Protein 4NXY (pdb70)

Foldseek 3Di:
DDDPVLWDWDQWQVRDIWIKDWAALVCLVLVQVLLQQADQVLVCFQPVHGDSGDDPVRSVVQRDDPLQQKTKMFIHDPRHGFKMKMWGQADPVRHGDHPPRAEIEMGMGGRPVPPPTCVLLVNVVSNVVSSVVNRHFKYKYKGFPVPVVVVVSLVVSPWDWDDPPDPRITITMDTD

Structure (mmCIF, N/CA/C/O backbone):
data_4NXY
#
_entry.id   4NXY
#
_cell.length_a   40.056
_cell.length_b   56.711
_cell.length_c   74.000
_cell.angle_alpha   90.00
_cell.angle_beta   90.00
_cell.angle_gamma   90.00
#
_symmetry.space_group_name_H-M   'P 21 21 21'
#
loop_
_entity.id
_entity.type
_entity.pdbx_description
1 polymer 'Acyl-CoA synthetase'
2 non-polymer TRIFLUOROETHANOL
3 non-polymer GLYCEROL
4 water water
#
loop_
_atom_site.group_PDB
_atom_site.id
_atom_site.type_symbol
_atom_site.label_atom_id
_atom_site.label_alt_id
_atom_site.label_comp_id
_atom_site.label_asym_id
_atom_site.label_entity_id
_atom_site.label_seq_id
_atom_site.pdbx_PDB_ins_code
_atom_site.Cartn_x
_atom_site.Cartn_y
_atom_site.Cartn_z
_atom_site.occupancy
_atom_site.B_iso_or_equiv
_atom_site.auth_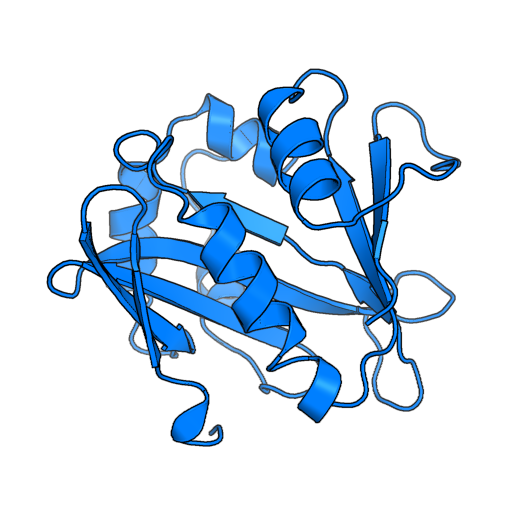seq_id
_atom_site.auth_comp_id
_atom_site.auth_asym_id
_atom_site.auth_atom_id
_atom_site.pdbx_PDB_model_num
ATOM 1 N N . GLU A 1 19 ? 45.558 66.560 23.310 1.00 47.55 19 GLU A N 1
ATOM 2 C CA . GLU A 1 19 ? 44.313 66.063 23.996 1.00 39.47 19 GLU A CA 1
ATOM 3 C C . GLU A 1 19 ? 43.191 65.746 22.971 1.00 19.90 19 GLU A C 1
ATOM 4 O O . GLU A 1 19 ? 43.055 66.434 21.968 1.00 20.96 19 GLU A O 1
ATOM 10 N N . TYR A 1 20 ? 42.540 64.601 23.217 1.00 21.19 20 TYR A N 1
ATOM 11 C CA A TYR A 1 20 ? 41.637 63.967 22.259 0.50 19.49 20 TYR A CA 1
ATOM 12 C CA B TYR A 1 20 ? 41.606 63.976 22.267 0.50 16.01 20 TYR A CA 1
ATOM 13 C C . TYR A 1 20 ? 40.589 63.057 22.958 1.00 17.68 20 TYR A C 1
ATOM 14 O O . TYR A 1 20 ? 40.777 62.578 24.090 1.00 17.64 20 TYR A O 1
ATOM 31 N N . PRO A 1 21 ? 39.495 62.779 22.342 1.00 14.04 21 PRO A N 1
ATOM 32 C CA . PRO A 1 21 ? 38.509 61.905 23.013 1.00 19.04 21 PRO A CA 1
ATOM 33 C C . PRO A 1 21 ? 39.027 60.480 23.218 1.00 26.67 21 PRO A C 1
ATOM 34 O O . PRO A 1 21 ? 39.601 59.934 22.294 1.00 23.51 21 PRO A O 1
ATOM 38 N N . ALA A 1 22 ? 38.706 59.862 24.356 1.00 28.67 22 ALA A N 1
ATOM 39 C CA . ALA A 1 22 ? 39.335 58.567 24.652 1.00 19.79 22 ALA A CA 1
ATOM 40 C C . ALA A 1 22 ? 38.827 57.531 23.684 1.00 24.46 22 ALA A C 1
ATOM 41 O O . ALA A 1 22 ? 39.601 56.617 23.355 1.00 21.60 22 ALA A O 1
ATOM 43 N N . HIS A 1 23 ? 37.600 57.676 23.157 1.00 16.51 23 HIS A N 1
ATOM 44 C CA . HIS A 1 23 ? 37.054 56.715 22.279 1.00 19.77 23 HIS A CA 1
ATOM 45 C C . HIS A 1 23 ? 37.657 56.786 20.878 1.00 21.74 23 HIS A C 1
ATOM 46 O O . HIS A 1 23 ? 37.353 55.918 20.047 1.00 24.69 23 HIS A O 1
ATOM 53 N N . TRP A 1 24 ? 38.608 57.723 20.605 1.00 16.66 24 TRP A N 1
ATOM 54 C CA . TRP A 1 24 ? 39.388 57.588 19.303 1.00 12.23 24 TRP A CA 1
ATOM 55 C C . TRP A 1 24 ? 40.368 56.421 19.314 1.00 16.93 24 TRP A C 1
ATOM 56 O O . TRP A 1 24 ? 41.002 56.092 18.263 1.00 16.32 24 TRP A O 1
ATOM 67 N N . GLU A 1 25 ? 40.519 55.779 20.467 1.00 10.87 25 GLU A N 1
ATOM 68 C CA . GLU A 1 25 ? 41.343 54.583 20.612 1.00 12.80 25 GLU A CA 1
ATOM 69 C C . GLU A 1 25 ? 40.468 53.389 20.427 1.00 14.48 25 GLU A C 1
ATOM 70 O O . GLU A 1 25 ? 39.443 53.256 21.175 1.00 20.58 25 GLU A O 1
ATOM 76 N N . ALA A 1 26 ? 40.820 52.439 19.574 1.00 10.86 26 ALA A N 1
ATOM 77 C CA . ALA A 1 26 ? 40.001 51.270 19.307 1.00 12.93 26 ALA A CA 1
ATOM 78 C C . ALA A 1 26 ? 40.863 50.107 18.929 1.00 9.09 26 ALA A C 1
ATOM 79 O O . ALA A 1 26 ? 41.930 50.198 18.370 1.00 10.06 26 ALA A O 1
ATOM 81 N N . ASP A 1 27 ? 40.335 48.886 19.122 1.00 12.38 27 ASP A N 1
ATOM 82 C CA . ASP A 1 27 ? 40.996 47.713 18.677 1.00 11.40 27 ASP A CA 1
ATOM 83 C C . ASP A 1 27 ? 40.337 47.323 17.390 1.00 13.81 27 ASP A C 1
ATOM 84 O O . ASP A 1 27 ? 39.094 47.423 17.262 1.00 20.47 27 ASP A O 1
ATOM 89 N N . VAL A 1 28 ? 41.125 46.770 16.473 1.00 11.08 28 VAL A N 1
ATOM 90 C CA . VAL A 1 28 ? 40.662 46.233 15.192 1.00 12.68 28 VAL A CA 1
ATOM 91 C C . VAL A 1 28 ? 41.128 44.844 15.066 1.00 12.86 28 VAL A C 1
ATOM 92 O O . VAL A 1 28 ? 42.199 44.428 15.449 1.00 12.42 28 VAL A O 1
ATOM 96 N N . VAL A 1 29 ? 40.230 44.065 14.442 1.00 17.67 29 VAL A N 1
ATOM 97 C CA . VAL A 1 29 ? 40.569 42.703 14.131 1.00 15.38 29 VAL A CA 1
ATOM 98 C C . VAL A 1 29 ? 40.890 42.644 12.604 1.00 14.05 29 VAL A C 1
ATOM 99 O O . VAL A 1 29 ? 40.066 43.051 11.799 1.00 19.56 29 VAL A O 1
ATOM 103 N N . LEU A 1 30 ? 42.074 42.174 12.309 1.00 16.29 30 LEU A N 1
ATOM 104 C CA . LEU A 1 30 ? 42.656 42.224 10.944 1.00 19.79 30 LEU A CA 1
ATOM 105 C C . LEU A 1 30 ? 42.140 40.974 10.188 1.00 25.72 30 LEU A C 1
ATOM 106 O O . LEU A 1 30 ? 41.356 40.203 10.735 1.00 21.97 30 LEU A O 1
ATOM 111 N N . ARG A 1 31 ? 42.468 40.869 8.902 1.00 26.66 31 ARG A N 1
ATOM 112 C CA . ARG A 1 31 ? 41.724 39.952 8.031 1.00 33.42 31 ARG A CA 1
ATOM 113 C C . ARG A 1 31 ? 42.026 38.512 8.465 1.00 38.12 31 ARG A C 1
ATOM 114 O O . ARG A 1 31 ? 41.214 37.622 8.273 1.00 35.78 31 ARG A O 1
ATOM 122 N N . ASP A 1 32 ? 43.198 38.306 9.049 1.00 23.15 32 ASP A N 1
ATOM 123 C CA . ASP A 1 32 ? 43.626 37.032 9.626 1.00 22.66 32 ASP A CA 1
ATOM 124 C C . ASP A 1 32 ? 43.257 36.826 11.125 1.00 31.81 32 ASP A C 1
ATOM 125 O O . ASP A 1 32 ? 43.708 35.874 11.716 1.00 28.92 32 ASP A O 1
ATOM 130 N N . GLY A 1 33 ? 42.413 37.682 11.695 1.00 22.76 33 GLY A N 1
ATOM 131 C CA . GLY A 1 33 ? 41.973 37.564 13.101 1.00 20.89 33 GLY A CA 1
ATOM 132 C C . GLY A 1 33 ? 42.907 38.081 14.148 1.00 23.96 33 GLY A C 1
ATOM 133 O O . GLY A 1 33 ? 42.531 38.085 15.334 1.00 19.20 33 GLY A O 1
ATOM 134 N N . GLY A 1 34 ? 44.094 38.562 13.778 1.00 17.75 34 GLY A N 1
ATOM 135 C CA . GLY A 1 34 ? 45.017 39.234 14.671 1.00 20.43 34 GLY A CA 1
ATOM 136 C C . GLY A 1 34 ? 44.388 40.563 14.997 1.00 12.42 34 GLY A C 1
ATOM 137 O O . GLY A 1 34 ? 43.449 41.054 14.303 1.00 17.13 34 GLY A O 1
ATOM 138 N N . THR A 1 35 ? 44.918 41.123 16.088 1.00 14.49 35 THR A N 1
ATOM 139 C CA . THR A 1 35 ? 44.488 42.495 16.457 1.00 10.45 35 THR A CA 1
ATOM 140 C C . THR A 1 35 ? 45.607 43.543 16.318 1.00 10.14 35 THR A C 1
ATOM 141 O O . THR A 1 35 ? 46.733 43.251 16.308 1.00 12.98 35 THR A O 1
ATOM 145 N N . ALA A 1 36 ? 45.107 44.748 16.189 1.00 9.77 36 ALA A N 1
ATOM 146 C CA . ALA A 1 36 ? 45.953 45.920 16.328 1.00 6.70 36 ALA A CA 1
ATOM 147 C C . ALA A 1 36 ? 45.149 46.939 17.089 1.00 7.85 36 ALA A C 1
ATOM 148 O O . ALA A 1 36 ? 43.941 47.073 16.995 1.00 10.49 36 ALA A O 1
ATOM 150 N N . ARG A 1 37 ? 45.866 47.798 17.833 1.00 7.75 37 ARG A N 1
ATOM 151 C CA . ARG A 1 37 ? 45.290 48.928 18.532 1.00 6.08 37 ARG A CA 1
ATOM 152 C C . ARG A 1 37 ? 45.506 50.165 17.677 1.00 6.78 37 ARG A C 1
ATOM 153 O O . ARG A 1 37 ? 46.674 50.484 17.283 1.00 9.64 37 ARG A O 1
ATOM 161 N N . VAL A 1 38 ? 44.447 50.895 17.378 1.00 5.07 38 VAL A N 1
ATOM 162 C CA . VAL A 1 38 ? 44.507 52.143 16.639 1.00 6.60 38 VAL A CA 1
ATOM 163 C C . VAL A 1 38 ? 44.372 53.203 17.679 1.00 5.57 38 VAL A C 1
ATOM 164 O O . VAL A 1 38 ? 43.478 53.227 18.497 1.00 6.40 38 VAL A O 1
ATOM 168 N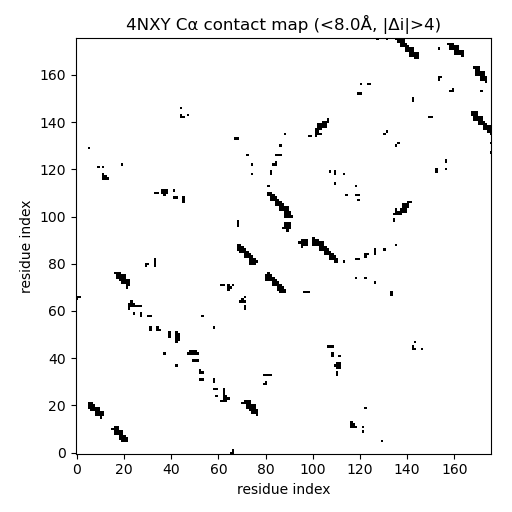 N . ARG A 1 39 ? 45.300 54.172 17.699 1.00 5.40 39 ARG A N 1
ATOM 169 C CA . ARG A 1 39 ? 45.322 55.248 18.680 1.00 5.44 39 ARG A CA 1
ATOM 170 C C . ARG A 1 39 ? 45.977 56.505 18.071 1.00 5.37 39 ARG A C 1
ATOM 171 O O . ARG A 1 39 ? 46.826 56.387 17.197 1.00 4.90 39 ARG A O 1
ATOM 179 N N . PRO A 1 40 ? 45.651 57.652 18.668 1.00 5.15 40 PRO A N 1
ATOM 180 C CA . PRO A 1 40 ? 46.375 58.844 18.251 1.00 5.37 40 PRO A CA 1
ATOM 181 C C . PRO A 1 40 ? 47.831 58.738 18.477 1.00 5.18 40 PRO A C 1
ATOM 182 O O . PRO A 1 40 ? 48.312 58.197 19.516 1.00 6.33 40 PRO A O 1
ATOM 186 N N . ILE A 1 41 ? 48.640 59.352 17.600 1.00 4.45 41 ILE A N 1
ATOM 187 C CA . ILE A 1 41 ? 50.084 59.516 17.770 1.00 6.61 41 ILE A CA 1
ATOM 188 C C . ILE A 1 41 ? 50.348 60.667 18.714 1.00 8.62 41 ILE A C 1
ATOM 189 O O . ILE A 1 41 ? 49.720 61.696 18.545 1.00 10.70 41 ILE A O 1
ATOM 194 N N . THR A 1 42 ? 51.193 60.460 19.677 1.00 7.64 42 THR A N 1
ATOM 195 C CA . THR A 1 42 ? 51.476 61.468 20.687 1.00 8.69 42 THR A CA 1
ATOM 196 C C . THR A 1 42 ? 52.902 61.968 20.557 1.00 9.33 42 THR A C 1
ATOM 197 O O . THR A 1 42 ? 53.741 61.417 19.901 1.00 9.47 42 THR A O 1
ATOM 201 N N . VAL A 1 43 ? 53.171 63.029 21.365 1.00 10.06 43 VAL A N 1
ATOM 202 C CA . VAL A 1 43 ? 54.465 63.688 21.359 1.00 11.23 43 VAL A CA 1
ATOM 203 C C . VAL A 1 43 ? 55.531 62.711 21.916 1.00 16.70 43 VAL A C 1
ATOM 204 O O . VAL A 1 43 ? 56.722 62.786 21.606 1.00 23.10 43 VAL A O 1
ATOM 208 N N . ASP A 1 44 ? 55.140 61.691 22.691 1.00 10.50 44 ASP A N 1
ATOM 209 C CA . ASP A 1 44 ? 56.074 60.738 23.225 1.00 11.35 44 ASP A CA 1
ATOM 210 C C . ASP A 1 44 ? 56.365 59.550 22.317 1.00 13.16 44 ASP A C 1
ATOM 211 O O . ASP A 1 44 ? 57.091 58.584 22.627 1.00 12.92 44 ASP A O 1
ATOM 216 N N . ASP A 1 45 ? 55.781 59.568 21.120 1.00 9.64 45 ASP A N 1
ATOM 217 C CA . ASP A 1 45 ? 55.923 58.527 20.136 1.00 8.25 45 ASP A CA 1
ATOM 218 C C . ASP A 1 45 ? 57.069 58.628 19.065 1.00 6.39 45 ASP A C 1
ATOM 219 O O . ASP A 1 45 ? 57.172 57.836 18.143 1.00 7.95 45 ASP A O 1
ATOM 224 N N . ALA A 1 46 ? 57.928 59.634 19.275 1.00 9.78 46 ALA A N 1
ATOM 225 C CA . ALA A 1 46 ? 58.946 59.868 18.286 1.00 8.34 46 ALA A CA 1
ATOM 226 C C . ALA A 1 46 ? 59.903 58.721 17.979 1.00 8.00 46 ALA A C 1
ATOM 227 O O . ALA A 1 46 ? 60.164 58.299 16.901 1.00 11.40 46 ALA A O 1
ATOM 229 N N . GLU A 1 47 ? 60.357 58.072 19.102 1.00 10.40 47 GLU A N 1
ATOM 230 C CA . GLU A 1 47 ? 61.162 56.870 18.975 1.00 12.08 47 GLU A CA 1
ATOM 231 C C . GLU A 1 47 ? 60.475 55.737 18.273 1.00 8.84 47 GLU A C 1
ATOM 232 O O . GLU A 1 47 ? 61.004 55.063 17.429 1.00 10.00 47 GLU A O 1
ATOM 238 N N . ARG A 1 48 ? 59.202 55.518 18.684 1.00 8.38 48 ARG A N 1
ATOM 239 C CA . ARG A 1 48 ? 58.393 54.542 17.994 1.00 9.13 48 ARG A CA 1
ATOM 240 C C . ARG A 1 48 ? 58.172 54.784 16.480 1.00 8.78 48 ARG A C 1
ATOM 241 O O . ARG A 1 48 ? 58.174 53.873 15.658 1.00 8.11 48 ARG A O 1
ATOM 249 N N . LEU A 1 49 ? 57.976 56.094 16.164 1.00 7.51 49 LEU A N 1
ATOM 250 C CA . LEU A 1 49 ? 57.784 56.415 14.761 1.00 7.79 49 LEU A CA 1
ATOM 251 C C . LEU A 1 49 ? 59.057 56.123 13.896 1.00 6.39 49 LEU A C 1
ATOM 252 O O . LEU A 1 49 ? 58.987 55.562 12.860 1.00 7.78 49 LEU A O 1
ATOM 257 N N . VAL A 1 50 ? 60.198 56.538 14.521 1.00 7.67 50 VAL A N 1
ATOM 258 C CA . VAL A 1 50 ? 61.460 56.333 13.770 1.00 11.44 50 VAL A CA 1
ATOM 259 C C . VAL A 1 50 ? 61.828 54.854 13.608 1.00 8.21 50 VAL A C 1
ATOM 260 O O . VAL A 1 50 ? 62.190 54.380 12.581 1.00 8.70 50 VAL A O 1
ATOM 264 N N . SER A 1 51 ? 61.522 54.101 14.686 1.00 9.43 51 SER A N 1
ATOM 265 C CA . SER A 1 51 ? 61.742 52.651 14.619 1.00 9.95 51 SER A CA 1
ATOM 266 C C . SER A 1 51 ? 60.857 51.944 13.580 1.00 9.49 51 SER A C 1
ATOM 267 O O . SER A 1 51 ? 61.189 51.121 12.784 1.00 11.85 51 SER A O 1
ATOM 270 N N . PHE A 1 52 ? 59.580 52.395 13.546 1.00 8.94 52 PHE A N 1
ATOM 271 C CA . PHE A 1 52 ? 58.671 51.888 12.537 1.00 10.31 52 PHE A CA 1
ATOM 272 C C . PHE A 1 52 ? 59.140 52.179 11.109 1.00 9.16 52 PHE A C 1
ATOM 273 O O . PHE A 1 52 ? 59.023 51.383 10.217 1.00 9.22 52 PHE A O 1
ATOM 281 N N . TYR A 1 53 ? 59.616 53.430 10.948 1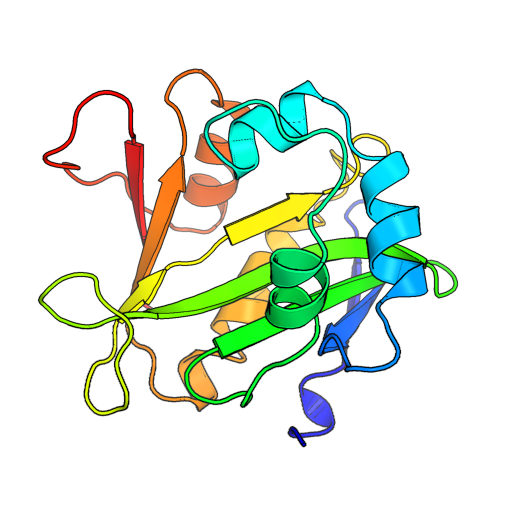.00 8.58 53 TYR A N 1
ATOM 282 C CA . TYR A 1 53 ? 60.022 53.908 9.621 1.00 10.19 53 TYR A CA 1
ATOM 283 C C . TYR A 1 53 ? 61.188 53.085 9.032 1.00 8.57 53 TYR A C 1
ATOM 284 O O . TYR A 1 53 ? 61.261 52.896 7.903 1.00 10.76 53 TYR A O 1
ATOM 293 N N . GLU A 1 54 ? 62.021 52.593 9.911 1.00 11.07 54 GLU A N 1
ATOM 294 C CA . GLU A 1 54 ? 63.120 51.704 9.495 1.00 12.65 54 GLU A CA 1
ATOM 295 C C . GLU A 1 54 ? 62.645 50.463 8.815 1.00 14.57 54 GLU A C 1
ATOM 296 O O . GLU A 1 54 ? 63.391 49.829 8.059 1.00 17.47 54 GLU A O 1
ATOM 302 N N . GLN A 1 55 ? 61.445 49.964 9.163 1.00 12.42 55 GLN A N 1
ATOM 303 C CA . GLN A 1 55 ? 60.855 48.776 8.563 1.00 12.40 55 GLN A CA 1
ATOM 304 C C . GLN A 1 55 ? 59.866 48.951 7.459 1.00 12.82 55 GLN A C 1
ATOM 305 O O . GLN A 1 55 ? 59.137 48.055 6.993 1.00 20.64 55 GLN A O 1
ATOM 311 N N . VAL A 1 56 ? 59.820 50.169 6.950 1.00 11.62 56 VAL A N 1
ATOM 312 C CA . VAL A 1 56 ? 59.126 50.460 5.716 1.00 11.65 56 VAL A CA 1
ATOM 313 C C . VAL A 1 56 ? 60.185 50.482 4.538 1.00 9.34 56 VAL A C 1
ATOM 314 O O . VAL A 1 56 ? 61.254 51.051 4.711 1.00 13.41 56 VAL A O 1
ATOM 318 N N . SER A 1 57 ? 59.756 49.891 3.463 1.00 13.19 57 SER A N 1
ATOM 319 C CA . SER A 1 57 ? 60.662 49.829 2.299 1.00 17.37 57 SER A CA 1
ATOM 320 C C . SER A 1 57 ? 60.947 51.177 1.706 1.00 19.95 57 SER A C 1
ATOM 321 O O . SER A 1 57 ? 60.110 52.090 1.796 1.00 16.25 57 SER A O 1
ATOM 324 N N . ASP A 1 58 ? 62.082 51.346 1.011 1.00 17.30 58 ASP A N 1
ATOM 325 C CA . ASP A 1 58 ? 62.353 52.591 0.308 1.00 15.63 58 ASP A CA 1
ATOM 326 C C . ASP A 1 58 ? 61.250 52.874 -0.757 1.00 16.87 58 ASP A C 1
ATOM 327 O O . ASP A 1 58 ? 60.883 54.052 -0.983 1.00 16.97 58 ASP A O 1
ATOM 332 N N . GLU A 1 59 ? 60.714 51.845 -1.363 1.00 14.73 59 GLU A N 1
ATOM 333 C CA . GLU A 1 59 ? 59.697 51.974 -2.345 1.00 20.88 59 GLU A CA 1
ATOM 334 C C . GLU A 1 59 ? 58.403 52.564 -1.737 1.00 17.18 59 GLU A C 1
ATOM 335 O O . GLU A 1 59 ? 57.800 53.495 -2.327 1.00 17.39 59 GLU A O 1
ATOM 341 N N . SER A 1 60 ? 58.028 52.018 -0.592 1.00 14.68 60 SER A N 1
ATOM 342 C CA . SER A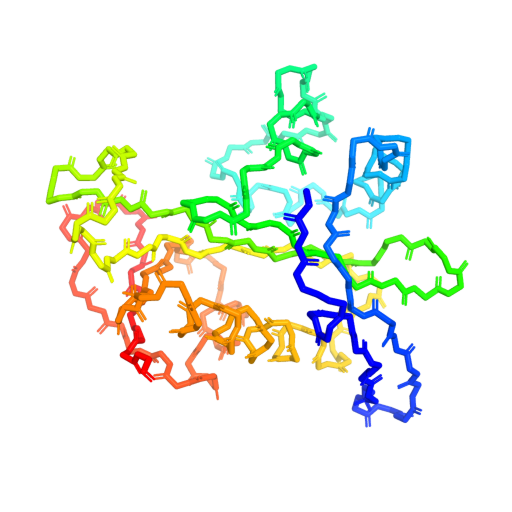 1 60 ? 56.862 52.586 0.098 1.00 12.99 60 SER A CA 1
ATOM 343 C C . SER A 1 60 ? 57.073 54.020 0.524 1.00 14.74 60 SER A C 1
ATOM 344 O O . SER A 1 60 ? 56.112 54.827 0.476 1.00 10.46 60 SER A O 1
ATOM 347 N N . LYS A 1 61 ? 58.233 54.423 0.954 1.00 10.23 61 LYS A N 1
ATOM 348 C CA . LYS A 1 61 ? 58.518 55.773 1.304 1.00 12.93 61 LYS A CA 1
ATOM 349 C C . LYS A 1 61 ? 58.401 56.701 0.108 1.00 12.86 61 LYS A C 1
ATOM 350 O O . LYS A 1 61 ? 57.832 57.781 0.189 1.00 12.87 61 LYS A O 1
ATOM 356 N N . TYR A 1 62 ? 59.005 56.295 -1.019 1.00 13.81 62 TYR A N 1
ATOM 357 C CA . TYR A 1 62 ? 58.905 57.054 -2.250 1.00 13.47 62 TYR A CA 1
ATOM 358 C C . TYR A 1 62 ? 57.454 57.253 -2.673 1.00 12.78 62 TYR A C 1
ATOM 359 O O . TYR A 1 62 ? 57.033 58.373 -3.022 1.00 13.62 62 TYR A O 1
ATOM 368 N N . TYR A 1 63 ? 56.659 56.198 -2.564 1.00 11.08 63 TYR A N 1
ATOM 369 C CA . TYR A 1 63 ? 55.228 56.333 -2.902 1.00 14.81 63 TYR A CA 1
ATOM 370 C C . TYR A 1 63 ? 54.446 57.217 -1.937 1.00 13.17 63 TYR A C 1
ATOM 371 O O . TYR A 1 63 ? 53.522 57.957 -2.340 1.00 13.18 63 TYR A O 1
ATOM 380 N N . ARG A 1 64 ? 54.881 57.275 -0.687 1.00 11.94 64 ARG A N 1
ATOM 381 C CA . ARG A 1 64 ? 54.246 58.112 0.282 1.00 10.42 64 ARG A CA 1
ATOM 382 C C . ARG A 1 64 ? 54.609 59.557 0.176 1.00 13.58 64 ARG A C 1
ATOM 383 O O . ARG A 1 64 ? 53.787 60.447 0.495 1.00 12.90 64 ARG A O 1
ATOM 391 N N . PHE A 1 65 ? 55.879 59.884 -0.207 1.00 9.83 65 PHE A N 1
ATOM 392 C CA . PHE A 1 65 ? 56.400 61.224 -0.172 1.00 12.96 65 PHE A CA 1
ATOM 393 C C . PHE A 1 65 ? 56.715 61.830 -1.549 1.00 13.27 65 PHE A C 1
ATOM 394 O O . PHE A 1 65 ? 56.966 63.010 -1.602 1.00 18.47 65 PHE A O 1
ATOM 402 N N . PHE A 1 66 ? 56.646 60.988 -2.571 1.00 14.46 66 PHE A N 1
ATOM 403 C CA . PHE A 1 66 ? 56.806 61.397 -4.016 1.00 15.26 66 PHE A CA 1
ATOM 404 C C . PHE A 1 66 ? 58.311 61.697 -4.323 1.00 20.99 66 PHE A C 1
ATOM 405 O O . PHE A 1 66 ? 58.641 62.279 -5.418 1.00 18.47 66 PHE A O 1
ATOM 413 N N . ALA A 1 67 ? 59.234 61.377 -3.394 1.00 16.17 67 ALA A N 1
ATOM 414 C CA . ALA A 1 67 ? 60.674 61.555 -3.612 1.00 18.49 67 ALA A CA 1
ATOM 415 C C . ALA A 1 67 ? 61.306 60.572 -2.592 1.00 20.29 67 ALA A C 1
ATOM 416 O O . ALA A 1 67 ? 60.644 60.233 -1.564 1.00 15.61 67 ALA A O 1
ATOM 418 N N . PRO A 1 68 ? 62.523 60.043 -2.865 1.00 18.25 68 PRO A N 1
ATOM 419 C CA . PRO A 1 68 ? 63.195 59.190 -1.833 1.00 14.66 68 PRO A CA 1
ATOM 420 C C . PRO A 1 68 ? 63.309 59.911 -0.507 1.00 17.19 68 PRO A C 1
ATOM 421 O O . PRO A 1 68 ? 63.487 61.162 -0.400 1.00 18.92 68 PRO A O 1
ATOM 425 N N . TYR A 1 69 ? 63.083 59.140 0.606 1.00 14.68 69 TYR A N 1
ATOM 426 C CA . TYR A 1 69 ? 63.110 59.764 1.916 1.00 13.35 69 TYR A CA 1
ATOM 427 C C . TYR A 1 69 ? 63.446 58.656 2.915 1.00 16.58 69 TYR A C 1
ATOM 428 O O . TYR A 1 69 ? 62.578 58.173 3.608 1.00 14.03 69 TYR A O 1
ATOM 437 N N . PRO A 1 70 ? 64.705 58.232 2.996 1.00 14.66 70 PRO A N 1
ATOM 438 C CA . PRO A 1 70 ? 64.993 57.028 3.809 1.00 13.81 70 PRO A CA 1
ATOM 439 C C . PRO A 1 70 ? 64.870 57.205 5.287 1.00 11.06 70 PRO A C 1
ATOM 440 O O . PRO A 1 70 ? 64.455 56.244 5.989 1.00 11.63 70 PRO A O 1
ATOM 444 N N . ARG A 1 71 ? 65.117 58.375 5.805 1.00 12.25 71 ARG A N 1
ATOM 445 C CA . ARG A 1 71 ? 65.044 58.736 7.198 1.00 13.80 71 ARG A CA 1
ATOM 446 C C . ARG A 1 71 ? 64.315 60.059 7.374 1.00 15.63 71 ARG A C 1
ATOM 447 O O . ARG A 1 71 ? 64.641 61.082 6.726 1.00 18.60 71 ARG A O 1
ATOM 455 N N . LEU A 1 72 ? 63.376 60.119 8.256 1.00 10.85 72 LEU A N 1
ATOM 456 C CA . LEU A 1 72 ? 62.643 61.352 8.505 1.00 11.79 72 LEU A CA 1
ATOM 457 C C . LEU A 1 72 ? 63.563 62.465 9.045 1.00 14.77 72 LEU A C 1
ATOM 458 O O . LEU A 1 72 ? 64.346 62.281 9.955 1.00 14.93 72 LEU A O 1
ATOM 463 N N . SER A 1 73 ? 63.346 63.656 8.570 1.00 16.21 73 SER A N 1
ATOM 464 C CA . SER A 1 73 ? 63.982 64.831 9.167 1.00 17.59 73 SER A CA 1
ATOM 465 C C . SER A 1 73 ? 63.480 65.221 10.544 1.00 16.64 73 SER A C 1
ATOM 466 O O . SER A 1 73 ? 62.378 64.789 10.965 1.00 14.14 73 SER A O 1
ATOM 469 N N . ALA A 1 74 ? 64.148 66.054 11.322 1.00 15.99 74 ALA A N 1
ATOM 470 C CA . ALA A 1 74 ? 63.632 66.439 12.639 1.00 15.68 74 ALA A CA 1
ATOM 471 C C . ALA A 1 74 ? 62.337 67.228 12.484 1.00 13.75 74 ALA A C 1
ATOM 472 O O . ALA A 1 74 ? 61.455 67.077 13.289 1.00 13.77 74 ALA A O 1
ATOM 474 N N . LYS A 1 75 ? 62.224 68.023 11.454 1.00 13.31 75 LYS A N 1
ATOM 475 C CA . LYS A 1 75 ? 61.001 68.726 11.191 1.00 13.33 75 LYS A CA 1
ATOM 476 C C . LYS A 1 75 ? 59.819 67.727 11.050 1.00 11.62 75 LYS A C 1
ATOM 477 O O . LYS A 1 75 ? 58.777 68.033 11.608 1.00 12.20 75 LYS A O 1
ATOM 483 N N . ASP A 1 76 ? 60.033 66.712 10.291 1.00 9.85 76 ASP A N 1
ATOM 484 C CA . ASP A 1 76 ? 58.962 65.724 10.021 1.00 9.75 76 ASP A CA 1
ATOM 485 C C . ASP A 1 76 ? 58.689 64.830 11.183 1.00 11.02 76 ASP A C 1
ATOM 486 O O . ASP A 1 76 ? 57.543 64.567 11.451 1.00 8.51 76 ASP A O 1
ATOM 491 N N . VAL A 1 77 ? 59.666 64.432 11.945 1.00 10.06 77 VAL A N 1
ATOM 492 C CA . VAL A 1 77 ? 59.400 63.682 13.171 1.00 9.35 77 VAL A CA 1
ATOM 493 C C . VAL A 1 77 ? 58.540 64.555 14.071 1.00 12.24 77 VAL A C 1
ATOM 494 O O . VAL A 1 77 ? 57.583 64.070 14.686 1.00 9.05 77 VAL A O 1
ATOM 498 N N . HIS A 1 78 ? 58.818 65.836 14.223 1.00 9.31 78 HIS A N 1
ATOM 499 C CA . HIS A 1 78 ? 58.019 66.761 14.968 1.00 10.21 78 HIS A CA 1
ATOM 500 C C . HIS A 1 78 ? 56.600 66.836 14.393 1.00 9.37 78 HIS A C 1
ATOM 501 O O . HIS A 1 78 ? 55.629 66.669 15.127 1.00 8.21 78 HIS A O 1
ATOM 508 N N . ARG A 1 79 ? 56.417 67.184 13.121 1.00 8.01 79 ARG A N 1
ATOM 509 C CA . ARG A 1 79 ? 55.113 67.374 12.637 1.00 8.19 79 ARG A CA 1
ATOM 510 C C . ARG A 1 79 ? 54.225 66.090 12.644 1.00 6.21 79 ARG A C 1
AT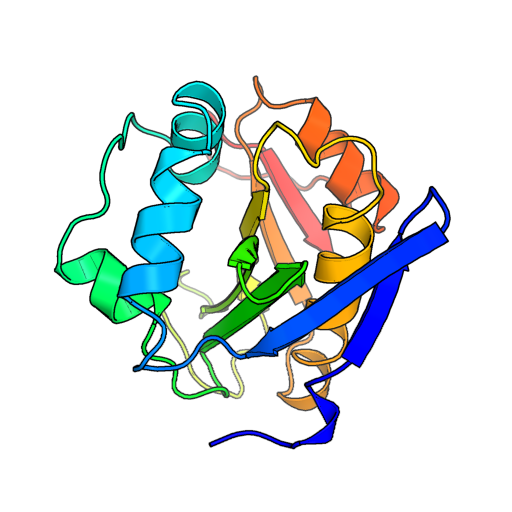OM 511 O O . ARG A 1 79 ? 53.037 66.201 12.818 1.00 8.18 79 ARG A O 1
ATOM 519 N N . PHE A 1 80 ? 54.897 64.944 12.503 1.00 6.53 80 PHE A N 1
ATOM 520 C CA . PHE A 1 80 ? 54.151 63.674 12.434 1.00 4.87 80 PHE A CA 1
ATOM 521 C C . PHE A 1 80 ? 53.870 63.182 13.847 1.00 6.68 80 PHE A C 1
ATOM 522 O O . PHE A 1 80 ? 53.086 62.223 14.003 1.00 6.36 80 PHE A O 1
ATOM 530 N N . THR A 1 81 ? 54.309 63.842 14.911 1.00 5.52 81 THR A N 1
ATOM 531 C CA . THR A 1 81 ? 54.058 63.510 16.288 1.00 7.17 81 THR A CA 1
ATOM 532 C C . THR A 1 81 ? 53.387 64.574 17.091 1.00 8.12 81 THR A C 1
ATOM 533 O O . THR A 1 81 ? 53.046 64.379 18.254 1.00 9.52 81 THR A O 1
ATOM 537 N N . HIS A 1 82 ? 53.172 65.760 16.524 1.00 6.77 82 HIS A N 1
ATOM 538 C CA . HIS A 1 82 ? 52.543 66.905 17.135 1.00 7.10 82 HIS A CA 1
ATOM 539 C C . HIS A 1 82 ? 51.356 67.357 16.382 1.00 8.14 82 HIS A C 1
ATOM 540 O O . HIS A 1 82 ? 51.498 67.773 15.234 1.00 10.42 82 HIS A O 1
ATOM 547 N N . HIS A 1 83 ? 50.197 67.164 16.928 1.00 6.48 83 HIS A N 1
ATOM 548 C CA . HIS A 1 83 ? 48.912 67.457 16.279 1.00 6.90 83 HIS A CA 1
ATOM 549 C C . HIS A 1 83 ? 48.004 68.232 17.183 1.00 9.58 83 HIS A C 1
ATOM 550 O O . HIS A 1 83 ? 47.974 67.991 18.408 1.00 10.45 83 HIS A O 1
ATOM 557 N N . ASP A 1 84 ? 47.218 69.141 16.636 1.00 8.09 84 ASP A N 1
ATOM 558 C CA . ASP A 1 84 ? 46.152 69.779 17.410 1.00 8.59 84 ASP A CA 1
ATOM 559 C C . ASP A 1 84 ? 44.954 68.876 17.610 1.00 8.02 84 ASP A C 1
ATOM 560 O O . ASP A 1 84 ? 44.077 69.145 18.467 1.00 9.77 84 ASP A O 1
ATOM 565 N N . PHE A 1 85 ? 44.792 67.817 16.819 1.00 6.39 85 PHE A N 1
ATOM 566 C CA . PHE A 1 85 ? 43.653 66.959 16.814 1.00 6.14 85 PHE A CA 1
ATOM 567 C C . PHE A 1 85 ? 42.296 67.611 16.490 1.00 7.33 85 PHE A C 1
ATOM 568 O O . PHE A 1 85 ? 41.234 67.050 16.825 1.00 8.41 85 PHE A O 1
ATOM 576 N N . VAL A 1 86 ? 42.405 68.639 15.649 1.00 7.97 86 VAL A N 1
ATOM 577 C CA . VAL A 1 86 ? 41.227 69.275 15.117 1.00 7.50 86 VAL A CA 1
ATOM 578 C C . VAL A 1 86 ? 41.440 69.459 13.570 1.00 6.52 86 VAL A C 1
ATOM 579 O O . VAL A 1 86 ? 40.674 68.907 12.770 1.00 7.97 86 VAL A O 1
ATOM 583 N N . ASP A 1 87 ? 42.461 70.152 13.202 1.00 7.42 87 ASP A N 1
ATOM 584 C CA . ASP A 1 87 ? 42.827 70.402 11.789 1.00 6.76 87 ASP A CA 1
ATOM 585 C C . ASP A 1 87 ? 43.821 69.378 11.327 1.00 8.03 87 ASP A C 1
ATOM 586 O O . ASP A 1 87 ? 43.846 69.130 10.147 1.00 8.90 87 ASP A O 1
ATOM 591 N N . ARG A 1 88 ? 44.591 68.770 12.220 1.00 7.45 88 ARG A N 1
ATOM 592 C CA . ARG A 1 88 ? 45.526 67.688 11.866 1.00 6.41 88 ARG A CA 1
ATOM 593 C C . ARG A 1 88 ? 45.323 66.588 12.868 1.00 5.38 88 ARG A C 1
ATOM 594 O O . ARG A 1 88 ? 45.340 66.802 14.078 1.00 6.25 88 ARG A O 1
ATOM 602 N N . VAL A 1 89 ? 45.166 65.376 12.366 1.00 5.55 89 VAL A N 1
ATOM 603 C CA . VAL A 1 89 ? 45.058 64.191 13.203 1.00 4.17 89 VAL A CA 1
ATOM 604 C C . VAL A 1 89 ? 45.958 63.140 12.604 1.00 4.94 89 VAL A C 1
ATOM 605 O O . VAL A 1 89 ? 45.954 62.910 11.378 1.00 6.85 89 VAL A O 1
ATOM 609 N N . GLY A 1 90 ? 46.810 62.496 13.437 1.00 4.19 90 GLY A N 1
ATOM 610 C CA . GLY A 1 90 ? 47.608 61.324 13.101 1.00 4.75 90 GLY A CA 1
ATOM 611 C C . GLY A 1 90 ? 47.250 60.194 14.032 1.00 3.82 90 GLY A C 1
ATOM 612 O O . GLY A 1 90 ? 47.226 60.410 15.220 1.00 4.98 90 GLY A O 1
ATOM 613 N N . LEU A 1 91 ? 47.043 59.028 13.467 1.00 4.68 91 LEU A N 1
ATOM 614 C CA . LEU A 1 91 ? 46.824 57.790 14.203 1.00 4.21 91 LEU A CA 1
ATOM 615 C C . LEU A 1 91 ? 47.837 56.743 13.797 1.00 4.41 91 LEU A C 1
ATOM 616 O O . LEU A 1 91 ? 48.297 56.724 12.636 1.00 5.52 91 LEU A O 1
ATOM 621 N N . ALA A 1 92 ? 48.099 55.814 14.754 1.00 4.95 92 ALA A N 1
ATOM 622 C CA . ALA A 1 92 ? 48.948 54.669 14.491 1.00 5.91 92 ALA A CA 1
ATOM 623 C C . ALA A 1 92 ? 48.141 53.392 14.731 1.00 5.84 92 ALA A C 1
ATOM 624 O O . ALA A 1 92 ? 47.314 53.377 15.637 1.00 7.40 92 ALA A O 1
ATOM 626 N N . ALA A 1 93 ? 48.447 52.379 13.945 1.00 6.32 93 ALA A N 1
ATOM 627 C CA . ALA A 1 93 ? 48.086 51.031 14.343 1.00 5.72 93 ALA A CA 1
ATOM 628 C C . ALA A 1 93 ? 49.306 50.394 15.021 1.00 7.69 93 ALA A C 1
ATOM 629 O O . ALA A 1 93 ? 50.413 50.512 14.489 1.00 7.79 93 ALA A O 1
ATOM 631 N N . THR A 1 94 ? 49.072 49.766 16.179 1.00 7.34 94 THR A N 1
ATOM 632 C CA . THR A 1 94 ? 50.134 49.187 16.951 1.00 10.03 94 THR A CA 1
ATOM 633 C C . THR A 1 94 ? 49.832 47.709 17.195 1.00 9.75 94 THR A C 1
ATOM 634 O O . THR A 1 94 ? 48.673 47.305 17.391 1.00 9.04 94 THR A O 1
ATOM 638 N N . ILE A 1 95 ? 50.925 46.950 17.228 1.00 10.48 95 ILE A N 1
ATOM 639 C CA . ILE A 1 95 ? 50.886 45.476 17.557 1.00 13.93 95 ILE A CA 1
ATOM 640 C C . ILE A 1 95 ? 52.007 45.292 18.508 1.00 15.02 95 ILE A C 1
ATOM 641 O O . ILE A 1 95 ? 53.180 45.677 18.280 1.00 13.06 95 ILE A O 1
ATOM 646 N N . GLY A 1 96 ? 51.648 44.833 19.688 1.00 13.16 96 GLY A N 1
ATOM 647 C CA . GLY A 1 96 ? 52.603 44.692 20.722 1.00 12.23 96 GLY A CA 1
ATOM 648 C C . GLY A 1 96 ? 53.347 45.920 21.082 1.00 14.20 96 GLY A C 1
ATOM 649 O O . GLY A 1 96 ? 54.553 45.842 21.347 1.00 18.73 96 GLY A O 1
ATOM 650 N N . GLY A 1 97 ? 52.602 47.034 21.048 1.00 12.35 97 GLY A N 1
ATOM 651 C CA . GLY A 1 97 ? 53.061 48.402 21.238 1.00 11.70 97 GLY A CA 1
ATOM 652 C C . GLY A 1 97 ? 53.903 49.109 20.133 1.00 9.29 97 GLY A C 1
ATOM 653 O O . GLY A 1 97 ? 54.036 50.330 20.234 1.00 12.84 97 GLY A O 1
ATOM 654 N N . GLU A 1 98 ? 54.320 48.358 19.175 1.00 10.26 98 GLU A N 1
ATOM 655 C CA . GLU A 1 98 ? 55.139 48.909 18.049 1.00 9.51 98 GLU A CA 1
ATOM 656 C C . GLU A 1 98 ? 54.188 49.355 16.978 1.00 9.53 98 GLU A C 1
ATOM 657 O O . GLU A 1 98 ? 53.188 48.773 16.635 1.00 9.42 98 GLU A O 1
ATOM 663 N N . PHE A 1 99 ? 54.536 50.511 16.378 1.00 8.39 99 PHE A N 1
ATOM 664 C CA . PHE A 1 99 ? 53.758 50.985 15.227 1.00 7.59 99 PHE A CA 1
ATOM 665 C C . PHE A 1 99 ? 53.925 50.076 14.044 1.00 7.31 99 PHE A C 1
ATOM 666 O O . PHE A 1 99 ? 55.144 49.731 13.697 1.00 9.31 99 PHE A O 1
ATOM 674 N N . ILE A 1 100 ? 52.914 49.727 13.325 1.00 7.81 100 ILE A N 1
ATOM 675 C CA . ILE A 1 100 ? 52.971 49.011 12.080 1.00 8.19 100 ILE A CA 1
ATOM 676 C C . ILE A 1 100 ? 52.494 49.802 10.884 1.00 8.43 100 ILE A C 1
ATOM 677 O O . ILE A 1 100 ? 52.636 49.426 9.808 1.00 8.25 100 ILE A O 1
ATOM 682 N N . ALA A 1 101 ? 51.754 50.901 11.166 1.00 6.93 101 ALA A N 1
ATOM 683 C CA . ALA A 1 101 ? 51.122 51.751 10.159 1.00 6.99 101 ALA A CA 1
ATOM 684 C C . ALA A 1 101 ? 50.762 53.031 10.823 1.00 6.52 101 ALA A C 1
ATOM 685 O O . ALA A 1 101 ? 50.519 53.126 12.002 1.00 6.83 101 ALA A O 1
ATOM 687 N N . THR A 1 102 ? 50.681 54.041 9.945 1.00 7.11 102 THR A N 1
ATOM 688 C CA . THR A 1 102 ? 50.115 55.322 10.347 1.00 6.51 102 THR A CA 1
ATOM 689 C C . THR A 1 102 ? 49.119 55.806 9.304 1.00 5.60 102 THR A C 1
ATOM 690 O O . THR A 1 102 ? 49.181 55.461 8.149 1.00 6.55 102 THR A O 1
ATOM 694 N N . VAL A 1 103 ? 48.219 56.636 9.743 1.00 5.69 103 VAL A N 1
ATOM 695 C CA . VAL A 1 103 ? 47.179 57.329 8.878 1.00 5.54 103 VAL A CA 1
ATOM 696 C C . VAL A 1 103 ? 46.990 58.721 9.409 1.00 4.43 103 VAL A C 1
ATOM 697 O O . VAL A 1 103 ? 47.038 58.966 10.621 1.00 5.34 103 VAL A O 1
ATOM 701 N N . ARG A 1 104 ? 46.614 59.636 8.512 1.00 5.22 104 ARG A N 1
ATOM 702 C CA . ARG A 1 104 ? 46.463 61.001 9.008 1.00 4.82 104 ARG A CA 1
ATOM 703 C C . ARG A 1 104 ? 45.598 61.815 8.072 1.00 6.22 104 ARG A C 1
ATOM 704 O O . ARG A 1 104 ? 45.415 61.439 6.922 1.00 5.89 104 ARG A O 1
ATOM 712 N N . TYR A 1 105 ? 45.020 62.889 8.582 1.00 5.54 105 TYR A N 1
ATOM 713 C CA . TYR A 1 105 ? 44.390 63.933 7.774 1.00 5.20 105 TYR A CA 1
ATOM 714 C C . TYR A 1 105 ? 44.950 65.284 8.102 1.00 5.02 105 TYR A C 1
ATOM 715 O O . TYR A 1 105 ? 45.348 65.515 9.254 1.00 4.50 105 TYR A O 1
ATOM 724 N N . ASP A 1 106 ? 44.919 66.170 7.109 1.00 5.83 106 ASP A N 1
ATOM 725 C CA . ASP A 1 106 ? 45.267 67.595 7.257 1.00 5.02 106 ASP A CA 1
ATOM 726 C C . ASP A 1 106 ? 44.146 68.405 6.581 1.00 5.76 106 ASP A C 1
ATOM 727 O O . ASP A 1 106 ? 43.971 68.263 5.362 1.00 7.35 106 ASP A O 1
ATOM 732 N N . ARG A 1 107 ? 43.428 69.226 7.352 1.00 6.03 107 ARG A N 1
ATOM 733 C CA . ARG A 1 107 ? 42.399 70.106 6.796 1.00 6.22 107 ARG A CA 1
ATOM 734 C C . ARG A 1 107 ? 43.027 71.130 5.922 1.00 5.75 107 ARG A C 1
ATOM 735 O O . ARG A 1 107 ? 44.005 71.780 6.272 1.00 8.34 107 ARG A O 1
ATOM 743 N N . ILE A 1 108 ? 42.451 71.277 4.720 1.00 9.00 108 ILE A N 1
ATOM 744 C CA . ILE A 1 108 ? 42.996 72.221 3.784 1.00 11.36 108 ILE A CA 1
ATOM 745 C C . ILE A 1 108 ? 41.883 73.150 3.249 1.00 14.09 108 ILE A C 1
ATOM 746 O O . ILE A 1 108 ? 40.664 72.819 3.293 1.00 15.97 108 ILE A O 1
ATOM 751 N N . GLY A 1 109 ? 42.381 74.297 2.863 1.00 14.52 109 GLY A N 1
ATOM 752 C CA . GLY A 1 109 ? 41.508 75.331 2.282 1.00 18.74 109 GLY A CA 1
ATOM 753 C C . GLY A 1 109 ? 41.314 75.209 0.804 1.00 18.44 109 GLY A C 1
ATOM 754 O O . GLY A 1 109 ? 41.953 74.436 0.137 1.00 18.66 109 GLY A O 1
ATOM 755 N N . ALA A 1 110 ? 40.441 76.102 0.316 1.00 23.35 110 ALA A N 1
ATOM 756 C CA . ALA A 1 110 ? 40.169 76.212 -1.128 1.00 35.21 110 ALA A CA 1
ATOM 757 C C . ALA A 1 110 ? 41.460 76.327 -1.898 1.00 26.25 110 ALA A C 1
ATOM 758 O O . ALA A 1 110 ? 41.629 75.783 -2.958 1.00 23.36 110 ALA A O 1
ATOM 760 N N . GLY A 1 111 ? 42.403 77.030 -1.331 1.00 21.01 111 GLY A N 1
ATOM 761 C CA . GLY A 1 111 ? 43.665 77.168 -2.000 1.00 24.24 111 GLY A CA 1
ATOM 762 C C . GLY A 1 111 ? 44.707 76.068 -1.815 1.00 38.29 111 GLY A C 1
ATOM 763 O O . GLY A 1 111 ? 45.864 76.301 -2.132 1.00 47.32 111 GLY A O 1
ATOM 764 N N . GLY A 1 112 ? 44.307 74.896 -1.278 1.00 29.32 112 GLY A N 1
ATOM 765 C CA . GLY A 1 112 ? 45.226 73.777 -0.942 1.00 28.26 112 GLY A CA 1
ATOM 766 C C . GLY A 1 112 ? 46.195 74.001 0.213 1.00 30.84 112 GLY A C 1
ATOM 767 O O . GLY A 1 112 ? 47.032 73.169 0.471 1.00 37.78 112 GLY A O 1
ATOM 768 N N . THR A 1 113 ? 46.092 75.084 0.941 1.00 19.32 113 THR A N 1
ATOM 769 C CA . THR A 1 113 ? 46.948 75.361 2.060 1.00 18.87 113 THR A CA 1
ATOM 770 C C . THR A 1 113 ? 46.266 74.953 3.413 1.00 17.00 113 THR A C 1
ATOM 771 O O . THR A 1 113 ? 45.072 74.767 3.453 1.00 14.73 113 THR A O 1
ATOM 775 N N . PRO A 1 114 ? 47.016 74.872 4.516 1.00 14.43 114 PRO A N 1
ATOM 776 C CA . PRO A 1 114 ? 46.316 74.470 5.775 1.00 16.43 114 PRO A CA 1
ATOM 777 C C . PRO A 1 114 ? 45.168 75.430 6.085 1.00 18.00 114 PRO A C 1
ATOM 778 O O . PRO A 1 114 ? 45.261 76.645 5.855 1.00 17.45 114 PRO A O 1
ATOM 782 N N . ALA A 1 115 ? 44.118 74.909 6.693 1.00 12.22 115 ALA A N 1
ATOM 783 C CA . ALA A 1 115 ? 42.917 75.684 7.034 1.00 13.43 115 ALA A CA 1
ATOM 784 C C . ALA A 1 115 ? 42.311 75.243 8.314 1.00 14.90 115 ALA A C 1
ATOM 785 O O . ALA A 1 115 ? 42.590 74.170 8.813 1.00 15.00 115 ALA A O 1
ATOM 787 N N . THR A 1 116 ? 41.411 76.061 8.825 1.00 16.05 116 THR A N 1
ATOM 788 C CA . THR A 1 116 ? 40.554 75.752 9.983 1.00 14.18 116 THR A CA 1
ATOM 789 C C . THR A 1 116 ? 39.129 75.685 9.580 1.00 13.50 116 THR A C 1
ATOM 790 O O . THR A 1 116 ? 38.758 76.147 8.493 1.00 13.09 116 THR A O 1
ATOM 794 N N . ALA A 1 117 ? 38.241 75.088 10.352 1.00 10.17 117 ALA A N 1
ATOM 795 C CA . ALA A 1 117 ? 36.846 75.152 10.130 1.00 12.20 117 ALA A CA 1
ATOM 796 C C . ALA A 1 117 ? 36.393 76.605 9.934 1.00 11.17 117 ALA A C 1
ATOM 797 O O . ALA A 1 117 ? 36.983 77.471 10.531 1.00 13.35 117 ALA A O 1
ATOM 799 N N . PRO A 1 118 ? 35.444 76.842 9.042 1.00 12.41 118 PRO A N 1
ATOM 800 C CA . PRO A 1 118 ? 34.575 75.929 8.352 1.00 12.06 118 PRO A CA 1
ATOM 801 C C . PRO A 1 118 ? 35.055 75.364 7.015 1.00 13.25 118 PRO A C 1
ATOM 802 O O . PRO A 1 118 ? 34.271 74.718 6.388 1.00 14.60 118 PRO A O 1
ATOM 806 N N . ALA A 1 119 ? 36.321 75.513 6.689 1.00 12.54 119 ALA A N 1
ATOM 807 C CA . ALA A 1 119 ? 36.919 74.668 5.624 1.00 14.45 119 ALA A CA 1
ATOM 808 C C . ALA A 1 119 ? 36.650 73.226 6.046 1.00 13.37 119 ALA A C 1
ATOM 809 O O . ALA A 1 119 ? 36.827 72.858 7.220 1.00 12.39 119 ALA A O 1
ATOM 811 N N . ASP A 1 120 ? 36.204 72.374 5.119 1.00 11.65 120 ASP A N 1
ATOM 812 C CA . ASP A 1 120 ? 35.700 71.075 5.439 1.00 11.27 120 ASP A CA 1
ATOM 813 C C . ASP A 1 120 ? 36.285 69.923 4.549 1.00 12.53 120 ASP A C 1
ATOM 814 O O . ASP A 1 120 ? 35.721 68.863 4.526 1.00 13.02 120 ASP A O 1
ATOM 819 N N . GLU A 1 121 ? 37.371 70.238 3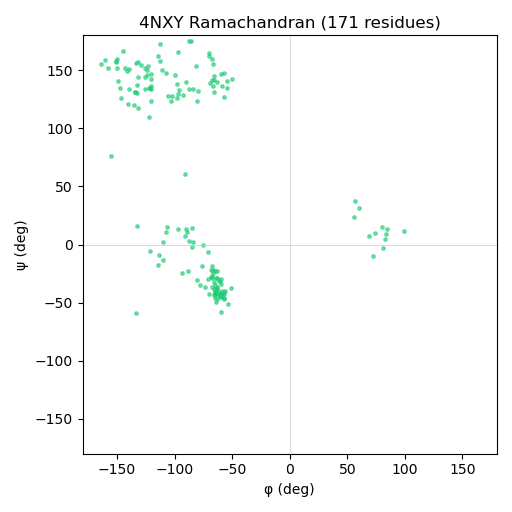.880 1.00 13.06 121 GLU A N 1
ATOM 820 C CA . GLU A 1 121 ? 38.092 69.180 3.083 1.00 11.30 121 GLU A CA 1
ATOM 821 C C . GLU A 1 121 ? 39.406 68.936 3.818 1.00 8.86 121 GLU A C 1
ATOM 822 O O . GLU A 1 121 ? 40.011 69.800 4.393 1.00 11.13 121 GLU A O 1
ATOM 828 N N . ALA A 1 122 ? 39.866 67.674 3.681 1.00 9.87 122 ALA A N 1
ATOM 829 C CA . ALA A 1 122 ? 41.178 67.287 4.204 1.00 9.43 122 ALA A CA 1
ATOM 830 C C . ALA A 1 122 ? 41.870 66.330 3.241 1.00 7.21 122 ALA A C 1
ATOM 831 O O . ALA A 1 122 ? 41.240 65.452 2.631 1.00 8.92 122 ALA A O 1
ATOM 833 N N . GLU A 1 123 ? 43.180 66.451 3.280 1.00 7.46 123 GLU A N 1
ATOM 834 C CA . GLU A 1 123 ? 44.065 65.499 2.559 1.00 6.89 123 GLU A CA 1
ATOM 835 C C . GLU A 1 123 ? 44.327 64.344 3.505 1.00 5.23 123 GLU A C 1
ATOM 836 O O . GLU A 1 123 ? 44.642 64.536 4.675 1.00 7.97 123 GLU A O 1
ATOM 842 N N . VAL A 1 124 ? 44.205 63.141 3.013 1.00 6.00 124 VAL A N 1
ATOM 843 C CA A VAL A 1 124 ? 44.428 61.905 3.796 0.70 6.39 124 VAL A CA 1
ATOM 844 C CA B VAL A 1 124 ? 44.478 61.914 3.777 0.30 6.08 124 VAL A CA 1
ATOM 845 C C . VAL A 1 124 ? 45.651 61.181 3.232 1.00 6.32 124 VAL A C 1
ATOM 846 O O . VAL A 1 124 ? 45.883 61.147 2.033 1.00 7.78 124 VAL A O 1
ATOM 853 N N . ALA A 1 125 ? 46.399 60.549 4.125 1.00 5.60 125 ALA A N 1
ATOM 854 C CA . ALA A 1 125 ? 47.601 59.801 3.780 1.00 6.48 125 ALA A CA 1
ATOM 855 C C . ALA A 1 125 ? 47.796 58.668 4.762 1.00 4.99 125 ALA A C 1
ATOM 856 O O . ALA A 1 125 ? 47.216 58.684 5.831 1.00 6.51 125 ALA A O 1
ATOM 858 N N . PHE A 1 126 ? 48.447 57.607 4.294 1.00 6.57 126 PHE A N 1
ATOM 859 C CA . PHE A 1 126 ? 48.746 56.487 5.182 1.00 6.81 126 PHE A CA 1
ATOM 860 C C . PHE A 1 126 ? 50.051 55.769 4.728 1.00 8.47 126 PHE A C 1
ATOM 861 O O . PHE A 1 126 ? 50.521 55.960 3.613 1.00 8.89 126 PHE A O 1
ATOM 869 N N . LEU A 1 127 ? 50.643 55.045 5.654 1.00 7.40 127 LEU A N 1
ATOM 870 C CA . LEU A 1 127 ? 51.896 54.313 5.412 1.00 7.81 127 LEU A CA 1
ATOM 871 C C . LEU A 1 127 ? 51.856 53.048 6.242 1.00 6.68 127 LEU A C 1
ATOM 872 O O . LEU A 1 127 ? 51.610 53.072 7.408 1.00 7.21 127 LEU A O 1
ATOM 877 N N . VAL A 1 128 ? 52.064 51.901 5.588 1.00 9.74 128 VAL A N 1
ATOM 878 C CA . VAL A 1 128 ? 52.058 50.581 6.210 1.00 10.10 128 VAL A CA 1
ATOM 879 C C . VAL A 1 128 ? 53.395 49.882 5.989 1.00 11.63 128 VAL A C 1
ATOM 880 O O . VAL A 1 128 ? 53.952 49.861 4.869 1.00 13.75 128 VAL A O 1
ATOM 884 N N . GLN A 1 129 ? 53.915 49.289 7.082 1.00 10.69 129 GLN A N 1
ATOM 885 C CA . GLN A 1 129 ? 55.110 48.434 6.965 1.00 11.78 129 GLN A CA 1
ATOM 886 C C . GLN A 1 129 ? 54.785 47.306 5.998 1.00 13.42 129 GLN A C 1
ATOM 887 O O . GLN A 1 129 ? 53.763 46.664 6.054 1.00 12.30 129 GLN A O 1
ATOM 893 N N . ASP A 1 130 ? 55.741 47.032 5.108 1.00 20.56 130 ASP A N 1
ATOM 894 C CA . ASP A 1 130 ? 55.510 46.069 4.049 1.00 17.95 130 ASP A CA 1
ATOM 895 C C . ASP A 1 130 ? 55.187 44.654 4.568 1.00 16.88 130 ASP A C 1
ATOM 896 O O . ASP A 1 130 ? 54.283 44.042 4.001 1.00 21.86 130 ASP A O 1
ATOM 901 N N . ALA A 1 131 ? 55.756 44.316 5.715 1.00 16.74 131 ALA A N 1
ATOM 902 C CA . ALA A 1 131 ? 55.495 43.0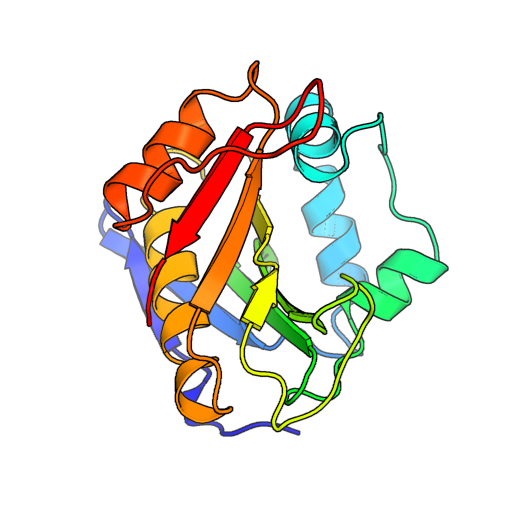01 6.386 1.00 19.18 131 ALA A CA 1
ATOM 903 C C . ALA A 1 131 ? 54.049 42.797 6.819 1.00 22.27 131 ALA A C 1
ATOM 904 O O . ALA A 1 131 ? 53.558 41.710 7.071 1.00 23.09 131 ALA A O 1
ATOM 906 N N . HIS A 1 132 ? 53.319 43.892 6.998 1.00 15.61 132 HIS A N 1
ATOM 907 C CA . HIS A 1 132 ? 51.934 43.885 7.401 1.00 19.04 132 HIS A CA 1
ATOM 908 C C . HIS A 1 132 ? 50.993 44.243 6.336 1.00 17.48 132 HIS A C 1
ATOM 909 O O . HIS A 1 132 ? 49.820 44.461 6.566 1.00 16.71 132 HIS A O 1
ATOM 916 N N . GLN A 1 133 ? 51.474 44.319 5.091 1.00 18.39 133 GLN A N 1
ATOM 917 C CA . GLN A 1 133 ? 50.563 44.412 4.030 1.00 18.84 133 GLN A CA 1
ATOM 918 C C . GLN A 1 133 ? 49.731 43.091 3.852 1.00 19.98 133 GLN A C 1
ATOM 919 O O . GLN A 1 133 ? 50.105 42.020 4.362 1.00 22.28 133 GLN A O 1
ATOM 925 N N . GLY A 1 134 ? 48.605 43.203 3.186 1.00 20.66 134 GLY A N 1
ATOM 926 C CA . GLY A 1 134 ? 47.762 42.076 2.897 1.00 28.09 134 GLY A CA 1
ATOM 927 C C . GLY A 1 134 ? 46.828 41.670 4.013 1.00 25.34 134 GLY A C 1
ATOM 928 O O . GLY A 1 134 ? 46.081 40.734 3.870 1.00 24.94 134 GLY A O 1
ATOM 929 N N . ARG A 1 135 ? 46.823 42.449 5.100 1.00 16.91 135 ARG A N 1
ATOM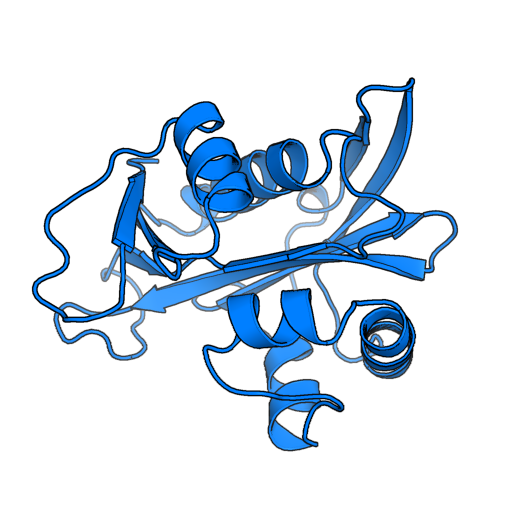 930 C CA . ARG A 1 135 ? 46.145 42.072 6.367 1.00 17.66 135 ARG A CA 1
ATOM 931 C C . ARG A 1 135 ? 44.901 42.967 6.615 1.00 13.51 135 ARG A C 1
ATOM 932 O O . ARG A 1 135 ? 44.281 42.823 7.653 1.00 18.69 135 ARG A O 1
ATOM 940 N N . GLY A 1 136 ? 44.575 43.876 5.710 1.00 13.75 136 GLY A N 1
ATOM 941 C CA . GLY A 1 136 ? 43.474 44.769 5.875 1.00 15.04 136 GLY A CA 1
ATOM 942 C C . GLY A 1 136 ? 43.778 45.998 6.789 1.00 11.56 136 GLY A C 1
ATOM 943 O O . GLY A 1 136 ? 42.854 46.640 7.224 1.00 12.98 136 GLY A O 1
ATOM 944 N N . VAL A 1 137 ? 45.039 46.259 7.055 1.00 12.47 137 VAL A N 1
ATOM 945 C CA . VAL A 1 137 ? 45.408 47.379 7.944 1.00 10.69 137 VAL A CA 1
ATOM 946 C C . VAL A 1 137 ? 44.974 48.684 7.298 1.00 11.46 137 VAL A C 1
ATOM 947 O O . VAL A 1 137 ? 44.394 49.517 7.973 1.00 10.45 137 VAL A O 1
ATOM 951 N N . ALA A 1 138 ? 45.309 48.890 6.054 1.00 10.27 138 ALA A N 1
ATOM 952 C CA . ALA A 1 138 ? 44.907 50.177 5.443 1.00 10.47 138 ALA A CA 1
ATOM 953 C C . ALA A 1 138 ? 43.464 50.396 5.438 1.00 11.67 138 ALA A C 1
ATOM 954 O O . ALA A 1 138 ? 42.940 51.508 5.657 1.00 11.62 138 ALA A O 1
ATOM 956 N N . SER A 1 139 ? 42.697 49.337 5.123 1.00 11.40 139 SER A N 1
ATOM 957 C CA . SER A 1 139 ? 41.272 49.431 5.070 1.00 12.35 139 SER A CA 1
ATOM 958 C C . SER A 1 139 ? 40.711 49.896 6.463 1.00 11.29 139 SER A C 1
ATOM 959 O O . SER A 1 139 ? 39.859 50.762 6.556 1.00 11.86 139 SER A O 1
ATOM 962 N N . ALA A 1 140 ? 41.229 49.278 7.509 1.00 10.23 140 ALA A N 1
ATOM 963 C CA . ALA A 1 140 ? 40.782 49.565 8.868 1.00 10.02 140 ALA A CA 1
ATOM 964 C C . ALA A 1 140 ? 41.169 51.021 9.238 1.00 10.26 140 ALA A C 1
ATOM 965 O O . ALA A 1 140 ? 40.400 51.738 9.830 1.00 11.73 140 ALA A O 1
ATOM 967 N N . LEU A 1 141 ? 42.375 51.420 8.889 1.00 9.49 141 LEU A N 1
ATOM 968 C CA . LEU A 1 141 ? 42.808 52.835 9.189 1.00 10.06 141 LEU A CA 1
ATOM 969 C C . LEU A 1 141 ? 42.031 53.830 8.418 1.00 7.93 141 LEU A C 1
ATOM 970 O O . LEU A 1 141 ? 41.721 54.908 8.962 1.00 8.82 141 LEU A O 1
ATOM 975 N N . LEU A 1 142 ? 41.697 53.574 7.176 1.00 8.31 142 LEU A N 1
ATOM 976 C CA . LEU A 1 142 ? 40.854 54.507 6.446 1.00 8.21 142 LEU A CA 1
ATOM 977 C C . LEU A 1 142 ? 39.470 54.685 7.054 1.00 10.12 142 LEU A C 1
ATOM 978 O O . LEU A 1 142 ? 38.924 55.750 7.073 1.00 8.63 142 LEU A O 1
ATOM 983 N N . GLU A 1 143 ? 38.917 53.565 7.502 1.00 8.96 143 GLU A N 1
ATOM 984 C CA . GLU A 1 143 ? 37.626 53.665 8.191 1.00 11.03 143 GLU A CA 1
ATOM 985 C C . GLU A 1 143 ? 37.733 54.463 9.500 1.00 8.00 143 GLU A C 1
ATOM 986 O O . GLU A 1 143 ? 36.870 55.304 9.780 1.00 9.52 143 GLU A O 1
ATOM 992 N N . HIS A 1 144 ? 38.780 54.216 10.259 1.00 8.25 144 HIS A N 1
ATOM 993 C CA . HIS A 1 144 ? 38.941 54.907 11.532 1.00 8.13 144 HIS A CA 1
ATOM 994 C C . HIS A 1 144 ? 39.251 56.366 11.316 1.00 9.22 144 HIS A C 1
ATOM 995 O O . HIS A 1 144 ? 38.649 57.218 12.042 1.00 11.73 144 HIS A O 1
ATOM 1002 N N . ILE A 1 145 ? 40.107 56.749 10.385 1.00 8.54 145 ILE A N 1
ATOM 1003 C CA . ILE A 1 145 ? 40.371 58.176 10.203 1.00 7.03 145 ILE A CA 1
ATOM 1004 C C . ILE A 1 145 ? 39.107 58.915 9.691 1.00 8.43 145 ILE A C 1
ATOM 1005 O O . ILE A 1 145 ? 38.917 60.079 10.032 1.00 8.49 145 ILE A O 1
ATOM 1010 N N . ALA A 1 146 ? 38.237 58.259 8.889 1.00 7.74 146 ALA A N 1
ATOM 1011 C CA . ALA A 1 146 ? 36.986 58.862 8.502 1.00 8.12 146 ALA A CA 1
ATOM 1012 C C . ALA A 1 146 ? 36.103 59.071 9.714 1.00 8.76 146 ALA A C 1
ATOM 1013 O O . ALA A 1 146 ? 35.479 60.135 9.769 1.00 10.36 146 ALA A O 1
ATOM 1015 N N . ALA A 1 147 ? 36.035 58.139 10.616 1.00 9.71 147 ALA A N 1
ATOM 1016 C CA . ALA A 1 147 ? 35.123 58.265 11.750 1.00 12.83 147 ALA A CA 1
ATOM 1017 C C . ALA A 1 147 ? 35.553 59.449 12.620 1.00 9.65 147 ALA A C 1
ATOM 1018 O O . ALA A 1 147 ? 34.749 60.292 13.081 1.00 13.98 147 ALA A O 1
ATOM 1020 N N . VAL A 1 148 ? 36.862 59.626 12.849 1.00 9.05 148 VAL A N 1
ATOM 1021 C CA A VAL A 1 148 ? 37.434 60.723 13.618 0.50 10.55 148 VAL A CA 1
ATOM 1022 C CA B VAL A 1 148 ? 37.344 60.743 13.655 0.50 10.61 148 VAL A CA 1
ATOM 1023 C C . VAL A 1 148 ? 37.159 62.031 12.898 1.00 10.68 148 VAL A C 1
ATOM 1024 O O . VAL A 1 148 ? 36.766 63.069 13.471 1.00 10.46 148 VAL A O 1
ATOM 1031 N N . ALA A 1 149 ? 37.454 62.120 11.631 1.00 9.26 149 ALA A N 1
ATOM 1032 C CA . ALA A 1 149 ? 37.281 63.271 10.836 1.00 9.42 149 ALA A CA 1
ATOM 1033 C C . ALA A 1 149 ? 35.788 63.784 10.832 1.00 10.98 149 ALA A C 1
ATOM 1034 O O . ALA A 1 149 ? 35.564 64.994 10.831 1.00 9.69 149 ALA A O 1
ATOM 1036 N N . ARG A 1 150 ? 34.856 62.842 10.755 1.00 12.76 150 ARG A N 1
ATOM 1037 C CA . ARG A 1 150 ? 33.389 63.234 10.812 1.00 14.00 150 ARG A CA 1
ATOM 1038 C C . ARG A 1 150 ? 33.160 63.994 12.081 1.00 16.65 150 ARG A C 1
ATOM 1039 O O . ARG A 1 150 ? 32.377 64.958 12.096 1.00 16.18 150 ARG A O 1
ATOM 1047 N N . GLU A 1 151 ? 33.763 63.576 13.186 1.00 13.45 151 GLU A N 1
ATOM 1048 C CA . GLU A 1 151 ? 33.579 64.272 14.465 1.00 12.11 151 GLU A CA 1
ATOM 1049 C C . GLU A 1 151 ? 34.194 65.671 14.472 1.00 20.17 151 GLU A C 1
ATOM 1050 O O . GLU A 1 151 ? 33.854 66.473 15.332 1.00 25.71 151 GLU A O 1
ATOM 1056 N N . ARG A 1 152 ? 35.120 66.020 13.577 1.00 11.39 152 ARG A N 1
ATOM 1057 C CA . ARG A 1 152 ? 35.734 67.271 13.512 1.00 12.03 152 ARG A CA 1
ATOM 1058 C C . ARG A 1 152 ? 35.219 68.120 12.314 1.00 10.53 152 ARG A C 1
ATOM 1059 O O . ARG A 1 152 ? 35.860 69.041 11.857 1.00 13.71 152 ARG A O 1
ATOM 1067 N N . GLY A 1 153 ? 34.101 67.709 11.735 1.00 12.53 153 GLY A N 1
ATOM 1068 C CA . GLY A 1 153 ? 33.479 68.514 10.699 1.00 15.89 153 GLY A CA 1
ATOM 1069 C C . GLY A 1 153 ? 34.023 68.318 9.299 1.00 16.84 153 GLY A C 1
ATOM 1070 O O . GLY A 1 153 ? 33.817 69.112 8.411 1.00 19.57 153 GLY A O 1
ATOM 1071 N N . ILE A 1 154 ? 34.800 67.274 9.073 1.00 12.43 154 ILE A N 1
ATOM 1072 C CA . ILE A 1 154 ? 35.266 67.106 7.747 1.00 11.35 154 ILE A CA 1
ATOM 1073 C C . ILE A 1 154 ? 34.227 66.382 6.874 1.00 9.99 154 ILE A C 1
ATOM 1074 O O . ILE A 1 154 ? 33.658 65.408 7.307 1.00 12.98 154 ILE A O 1
ATOM 1079 N N . ARG A 1 155 ? 34.055 66.966 5.690 1.00 14.74 155 ARG A N 1
ATOM 1080 C CA . ARG A 1 155 ? 33.051 66.365 4.776 1.00 14.81 155 ARG A CA 1
ATOM 1081 C C . ARG A 1 155 ? 33.587 65.665 3.538 1.00 17.23 155 ARG A C 1
ATOM 1082 O O . ARG A 1 155 ? 32.907 64.791 3.014 1.00 15.05 155 ARG A O 1
ATOM 1090 N N . ARG A 1 156 ? 34.866 65.890 3.238 1.00 13.88 156 ARG A N 1
ATOM 1091 C CA . ARG A 1 156 ? 35.455 65.233 2.088 1.00 11.26 156 ARG A CA 1
ATOM 1092 C C . ARG A 1 156 ? 36.958 65.000 2.385 1.00 10.59 156 ARG A C 1
ATOM 1093 O O . ARG A 1 156 ? 37.687 65.915 2.799 1.00 12.60 156 ARG A O 1
ATOM 1101 N N . PHE A 1 157 ? 37.409 63.836 1.956 1.00 9.37 157 PHE A N 1
ATOM 1102 C CA . PHE A 1 157 ? 38.840 63.530 1.906 1.00 9.16 157 PHE A CA 1
ATOM 1103 C C . PHE A 1 157 ? 39.272 63.538 0.467 1.00 9.51 157 PHE A C 1
ATOM 1104 O O . PHE A 1 157 ? 38.538 63.026 -0.411 1.00 10.72 157 PHE A O 1
ATOM 1112 N N . ALA A 1 158 ? 40.499 63.942 0.230 1.00 8.20 158 ALA A N 1
ATOM 1113 C CA . ALA A 1 158 ? 41.212 63.825 -1.031 1.00 6.53 158 ALA A CA 1
ATOM 1114 C C . ALA A 1 158 ? 42.536 63.086 -0.724 1.00 7.32 158 ALA A C 1
ATOM 1115 O O . ALA A 1 158 ? 43.232 63.373 0.255 1.00 8.97 158 ALA A O 1
ATOM 1117 N N . ALA A 1 159 ? 42.850 62.104 -1.552 1.00 7.88 159 ALA A N 1
ATOM 1118 C CA . ALA A 1 159 ? 44.093 61.361 -1.482 1.00 8.09 159 ALA A CA 1
ATOM 1119 C C . ALA A 1 159 ? 44.822 61.529 -2.776 1.00 6.37 159 ALA A C 1
ATOM 1120 O O . ALA A 1 159 ? 44.187 61.585 -3.879 1.00 9.35 159 ALA A O 1
ATOM 1122 N N . GLU A 1 160 ? 46.089 61.632 -2.764 1.00 7.77 160 GLU A N 1
ATOM 1123 C CA . GLU A 1 160 ? 46.948 61.786 -3.925 1.00 8.76 160 GLU A CA 1
ATOM 1124 C C . GLU A 1 160 ? 47.917 60.614 -3.958 1.00 11.06 160 GLU A C 1
ATOM 1125 O O . GLU A 1 160 ? 48.581 60.291 -2.947 1.00 13.16 160 GLU A O 1
ATOM 1131 N N . VAL A 1 161 ? 47.914 59.900 -5.059 1.00 7.47 161 VAL A N 1
ATOM 1132 C CA . VAL A 1 161 ? 48.684 58.663 -5.230 1.00 8.96 161 VAL A CA 1
ATOM 1133 C C . VAL A 1 161 ? 49.460 58.656 -6.582 1.00 8.85 161 VAL A C 1
ATOM 1134 O O . VAL A 1 161 ? 48.932 59.142 -7.580 1.00 9.68 161 VAL A O 1
ATOM 1138 N N . LEU A 1 162 ? 50.719 58.214 -6.609 1.00 8.88 162 LEU A N 1
ATOM 1139 C CA . LEU A 1 162 ? 51.451 58.122 -7.854 1.00 9.33 162 LEU A CA 1
ATOM 1140 C C . LEU A 1 162 ? 50.786 57.067 -8.748 1.00 10.98 162 LEU A C 1
ATOM 1141 O O . LEU A 1 162 ? 50.379 56.011 -8.274 1.00 11.27 162 LEU A O 1
ATOM 1146 N N . PRO A 1 163 ? 50.808 57.319 -10.079 1.00 9.80 163 PRO A N 1
ATOM 1147 C CA . PRO A 1 163 ? 50.198 56.327 -10.960 1.00 10.96 163 PRO A CA 1
ATOM 1148 C C . PRO A 1 163 ? 50.954 54.968 -10.937 1.00 12.72 163 PRO A C 1
ATOM 1149 O O . PRO A 1 163 ? 50.301 53.954 -11.092 1.00 15.28 163 PRO A O 1
ATOM 1153 N N . ALA A 1 164 ? 52.199 54.903 -10.579 1.00 13.08 164 ALA A N 1
ATOM 1154 C CA . ALA A 1 164 ? 52.940 53.587 -10.457 1.00 15.25 164 ALA A CA 1
ATOM 1155 C C . ALA A 1 164 ? 52.378 52.750 -9.246 1.00 18.23 164 ALA A C 1
ATOM 1156 O O . ALA A 1 164 ? 52.514 51.524 -9.145 1.00 21.03 164 ALA A O 1
ATOM 1158 N N . ASN A 1 165 ? 51.745 53.420 -8.288 1.00 15.26 165 ASN A N 1
ATOM 1159 C CA . ASN A 1 165 ? 51.337 52.811 -7.031 1.00 17.09 165 ASN A CA 1
ATOM 1160 C C . ASN A 1 165 ? 49.913 52.246 -7.138 1.00 14.38 165 ASN A C 1
ATOM 1161 O O . ASN A 1 165 ? 48.942 52.606 -6.462 1.00 14.54 165 ASN A O 1
ATOM 1166 N N . ASN A 1 166 ? 49.713 51.283 -8.062 1.00 14.91 166 ASN A N 1
ATOM 1167 C CA . ASN A 1 166 ? 48.422 50.731 -8.266 1.00 11.69 166 ASN A CA 1
ATOM 1168 C C . ASN A 1 166 ? 47.787 49.972 -7.095 1.00 16.38 166 ASN A C 1
ATOM 1169 O O . ASN A 1 166 ? 46.598 49.930 -6.989 1.00 17.10 166 ASN A O 1
ATOM 1174 N N . LYS A 1 167 ? 48.585 49.375 -6.250 1.00 18.87 167 LYS A N 1
ATOM 1175 C CA . LYS A 1 167 ? 48.021 48.635 -5.125 1.00 17.04 167 LYS A CA 1
ATOM 1176 C C . LYS A 1 167 ? 47.255 49.573 -4.201 1.00 15.11 167 LYS A C 1
ATOM 1177 O O . LYS A 1 167 ? 46.205 49.242 -3.741 1.00 17.50 167 LYS A O 1
ATOM 1183 N N . MET A 1 168 ? 47.784 50.781 -4.051 1.00 14.01 168 MET A N 1
ATOM 1184 C CA . MET A 1 168 ? 47.121 51.726 -3.160 1.00 12.57 168 MET A CA 1
ATOM 1185 C C . MET A 1 168 ? 45.973 52.387 -3.784 1.00 13.77 168 MET A C 1
ATOM 1186 O O . MET A 1 168 ? 45.016 52.691 -3.131 1.00 12.87 168 MET A O 1
ATOM 1191 N N . ILE A 1 169 ? 45.977 52.591 -5.096 1.00 12.32 169 ILE A N 1
ATOM 1192 C CA . ILE A 1 169 ? 44.787 53.035 -5.727 1.00 11.48 169 ILE A CA 1
ATOM 1193 C C . ILE A 1 169 ? 43.661 52.091 -5.459 1.00 13.62 169 ILE A C 1
ATOM 1194 O O . ILE A 1 169 ? 42.531 52.475 -5.214 1.00 13.69 169 ILE A O 1
ATOM 1199 N N . LYS A 1 170 ? 43.980 50.801 -5.612 1.00 15.93 170 LYS A N 1
ATOM 1200 C CA . LYS A 1 170 ? 43.006 49.775 -5.325 1.00 16.62 170 LYS A CA 1
ATOM 1201 C C . LYS A 1 170 ? 42.511 49.794 -3.832 1.00 17.20 170 LYS A C 1
ATOM 1202 O O . LYS A 1 170 ? 41.320 49.701 -3.607 1.00 16.86 170 LYS A O 1
ATOM 1208 N N . VAL A 1 171 ? 43.413 49.970 -2.873 1.00 13.85 171 VAL A N 1
ATOM 1209 C CA . VAL A 1 171 ? 42.973 50.119 -1.443 1.00 14.04 171 VAL A CA 1
ATOM 1210 C C . VAL A 1 171 ? 41.922 51.267 -1.376 1.00 13.78 171 VAL A C 1
ATOM 1211 O O . VAL A 1 171 ? 40.863 51.188 -0.727 1.00 14.58 171 VAL A O 1
ATOM 1215 N N . PHE A 1 172 ? 42.238 52.445 -1.931 1.00 10.82 172 PHE A N 1
ATOM 1216 C CA . PHE A 1 172 ? 41.318 53.536 -1.839 1.00 9.81 172 PHE A CA 1
ATOM 1217 C C . PHE A 1 172 ? 40.005 53.237 -2.506 1.00 14.00 172 PHE A C 1
ATOM 1218 O O . PHE A 1 172 ? 38.958 53.624 -2.022 1.00 12.53 172 PHE A O 1
ATOM 1226 N N . MET A 1 173 ? 40.054 52.634 -3.706 1.00 12.71 173 MET A N 1
ATOM 1227 C CA . MET A 1 173 ? 38.784 52.396 -4.366 1.00 14.58 173 MET A CA 1
ATOM 1228 C C . MET A 1 173 ? 37.912 51.434 -3.581 1.00 18.27 173 MET A C 1
ATOM 1229 O O . MET A 1 173 ? 36.715 51.684 -3.453 1.00 19.02 173 MET A O 1
ATOM 1234 N N . ASP A 1 174 ? 38.569 50.449 -3.034 1.00 17.89 174 ASP A N 1
ATOM 1235 C CA . ASP A 1 174 ? 37.879 49.435 -2.243 1.00 20.59 174 ASP A CA 1
ATOM 1236 C C . ASP A 1 174 ? 37.316 50.069 -0.978 1.00 20.28 174 ASP A C 1
ATOM 1237 O O . ASP A 1 174 ? 36.340 49.588 -0.482 1.00 25.11 174 ASP A O 1
ATOM 1242 N N . ALA A 1 175 ? 37.876 51.185 -0.494 1.00 15.84 175 ALA A N 1
ATOM 1243 C CA . ALA A 1 175 ? 37.321 51.989 0.636 1.00 20.16 175 ALA A CA 1
ATOM 1244 C C . ALA A 1 175 ? 36.254 52.991 0.284 1.00 20.82 175 ALA A C 1
ATOM 1245 O O . ALA A 1 175 ? 35.844 53.797 1.125 1.00 23.91 175 ALA A O 1
ATOM 1247 N N . GLY A 1 176 ? 35.874 53.031 -1.001 1.00 17.13 176 GLY A N 1
ATOM 1248 C CA . GLY A 1 176 ? 34.769 53.866 -1.494 1.00 20.15 176 GLY A CA 1
ATOM 1249 C C . GLY A 1 176 ? 35.182 55.157 -2.124 1.00 16.45 176 GLY A C 1
ATOM 1250 O O . GLY A 1 176 ? 34.366 56.040 -2.401 1.00 18.17 176 GLY A O 1
ATOM 1251 N N . TYR A 1 177 ? 36.501 55.285 -2.388 1.00 14.23 177 TYR A N 1
ATOM 1252 C CA . TYR A 1 177 ? 36.991 56.486 -3.019 1.00 10.92 177 TYR A CA 1
ATOM 1253 C C . TYR A 1 177 ? 36.774 56.394 -4.535 1.00 11.42 177 TYR A C 1
ATOM 1254 O O . TYR A 1 177 ? 36.902 55.301 -5.100 1.00 15.23 177 TYR A O 1
ATOM 1263 N N . THR A 1 178 ? 36.655 57.542 -5.167 1.00 11.96 178 THR A N 1
ATOM 1264 C CA . THR A 1 178 ? 36.498 57.668 -6.641 1.00 12.71 178 THR A CA 1
ATOM 1265 C C . THR A 1 178 ? 37.608 58.486 -7.280 1.00 13.43 178 THR A C 1
ATOM 1266 O O . THR A 1 178 ? 38.030 59.493 -6.716 1.00 11.93 178 THR A O 1
ATOM 1270 N N . GLN A 1 179 ? 38.189 58.088 -8.424 1.00 11.82 179 GLN A N 1
ATOM 1271 C CA . GLN A 1 179 ? 39.176 58.883 -9.078 1.00 10.84 179 GLN A CA 1
ATOM 1272 C C . GLN A 1 179 ? 38.522 60.147 -9.603 1.00 10.59 179 GLN A C 1
ATOM 1273 O O . GLN A 1 179 ? 37.419 60.095 -10.210 1.00 14.79 179 GLN A O 1
ATOM 1279 N N . LYS A 1 180 ? 39.199 61.253 -9.514 1.00 11.26 180 LYS A N 1
ATOM 1280 C CA . LYS A 1 180 ? 38.755 62.541 -10.052 1.00 11.44 180 LYS A CA 1
ATOM 1281 C C . LYS A 1 180 ? 39.860 63.148 -10.817 1.00 12.71 180 LYS A C 1
ATOM 1282 O O . LYS A 1 180 ? 41.058 62.891 -10.604 1.00 13.52 180 LYS A O 1
ATOM 1288 N N . ARG A 1 181 ? 39.594 64.029 -11.735 1.00 11.11 181 ARG A N 1
ATOM 1289 C CA . ARG A 1 181 ? 40.569 64.723 -12.454 1.00 10.26 181 ARG A CA 1
ATOM 1290 C C . ARG A 1 181 ? 41.500 65.492 -11.504 1.00 12.23 181 ARG A C 1
ATOM 1291 O O . ARG A 1 181 ? 41.044 66.232 -10.606 1.00 12.97 181 ARG A O 1
ATOM 1299 N N . SER A 1 182 ? 42.809 65.312 -11.613 1.00 11.71 182 SER A N 1
ATOM 1300 C CA . SER A 1 182 ? 43.755 65.860 -10.663 1.00 11.57 182 SER A CA 1
ATOM 1301 C C . SER A 1 182 ? 44.185 67.230 -11.028 1.00 10.94 182 SER A C 1
ATOM 1302 O O . SER A 1 182 ? 44.641 67.960 -10.154 1.00 12.78 182 SER A O 1
ATOM 1305 N N . PHE A 1 183 ? 44.091 67.633 -12.312 1.00 9.89 183 PHE A N 1
ATOM 1306 C CA . PHE A 1 183 ? 44.666 68.851 -12.809 1.00 11.26 183 PHE A CA 1
ATOM 1307 C C . PHE A 1 183 ? 46.124 68.955 -12.550 1.00 15.15 183 PHE A C 1
ATOM 1308 O O . PHE A 1 183 ? 46.699 70.025 -12.624 1.00 20.53 183 PHE A O 1
ATOM 1316 N N . GLU A 1 184 ? 46.839 67.806 -12.371 1.00 12.66 184 GLU A N 1
ATOM 1317 C CA . GLU A 1 184 ? 48.221 67.829 -12.092 1.00 11.31 184 GLU A CA 1
ATOM 1318 C C . GLU A 1 184 ? 48.878 66.615 -12.709 1.00 12.08 184 GLU A C 1
ATOM 1319 O O . GLU A 1 184 ? 48.468 65.493 -12.454 1.00 11.74 184 GLU A O 1
ATOM 1325 N N . ASP A 1 185 ? 50.007 66.804 -13.364 1.00 11.71 185 ASP A N 1
ATOM 1326 C CA . ASP A 1 185 ? 50.776 65.697 -13.925 1.00 10.56 185 ASP A CA 1
ATOM 1327 C C . ASP A 1 185 ? 51.419 64.837 -12.867 1.00 11.38 185 ASP A C 1
ATOM 1328 O O . ASP A 1 185 ? 51.912 65.335 -11.818 1.00 13.88 185 ASP A O 1
ATOM 1333 N N . GLY A 1 186 ? 51.369 63.528 -13.089 1.00 11.61 186 GLY A N 1
ATOM 1334 C CA . GLY A 1 186 ? 52.073 62.603 -12.254 1.00 11.76 186 GLY A CA 1
ATOM 1335 C C . GLY A 1 186 ? 51.355 62.211 -11.004 1.00 11.81 186 GLY A C 1
ATOM 1336 O O . GLY A 1 186 ? 51.966 61.591 -10.116 1.00 11.99 186 GLY A O 1
ATOM 1337 N N . VAL A 1 187 ? 50.067 62.591 -10.852 1.00 9.58 187 VAL A N 1
ATOM 1338 C CA . VAL A 1 187 ? 49.333 62.303 -9.612 1.00 9.37 187 VAL A CA 1
ATOM 1339 C C . VAL A 1 187 ? 47.909 61.888 -9.940 1.00 10.15 187 VAL A C 1
ATOM 1340 O O . VAL A 1 187 ? 47.242 62.509 -10.775 1.00 11.27 187 VAL A O 1
ATOM 1344 N N . VAL A 1 188 ? 47.459 60.827 -9.305 1.00 8.31 188 VAL A N 1
ATOM 1345 C CA . VAL A 1 188 ? 46.101 60.353 -9.358 1.00 7.49 188 VAL A CA 1
ATOM 1346 C C . VAL A 1 188 ? 45.400 60.904 -8.120 1.00 8.68 188 VAL A C 1
ATOM 1347 O O . VAL A 1 188 ? 45.944 60.752 -6.965 1.00 9.57 188 VAL A O 1
ATOM 1351 N N . ARG A 1 189 ? 44.249 61.525 -8.258 1.00 7.69 189 ARG A N 1
ATOM 1352 C CA . ARG A 1 189 ? 43.433 62.072 -7.162 1.00 8.29 189 ARG A CA 1
ATOM 1353 C C . ARG A 1 189 ? 42.280 61.244 -6.922 1.00 8.02 189 ARG A C 1
ATOM 1354 O O . ARG A 1 189 ? 41.546 60.887 -7.834 1.00 10.38 189 ARG A O 1
ATOM 1362 N N . LEU A 1 190 ? 42.062 60.843 -5.716 1.00 7.81 190 LEU A N 1
ATOM 1363 C CA . LEU A 1 190 ? 40.925 60.079 -5.282 1.00 8.90 190 LEU A CA 1
ATOM 1364 C C . LEU A 1 190 ? 40.188 60.820 -4.174 1.00 9.46 190 LEU A C 1
ATOM 1365 O O . LEU A 1 190 ? 40.775 61.434 -3.273 1.00 12.28 190 LEU A O 1
ATOM 1370 N N . GLU A 1 191 ? 38.873 60.875 -4.273 1.00 10.20 191 GLU A N 1
ATOM 1371 C CA . GLU A 1 191 ? 38.035 61.563 -3.308 1.00 10.38 191 GLU A CA 1
ATOM 1372 C C . GLU A 1 191 ? 36.952 60.711 -2.660 1.00 10.85 191 GLU A C 1
ATOM 1373 O O . GLU A 1 191 ? 36.458 59.687 -3.243 1.00 12.79 191 GLU A O 1
ATOM 1379 N N . PHE A 1 192 ? 36.601 61.044 -1.417 1.00 12.48 192 PHE A N 1
ATOM 1380 C CA . PHE A 1 192 ? 35.631 60.292 -0.658 1.00 12.12 192 PHE A CA 1
ATOM 1381 C C . PHE A 1 192 ? 34.767 61.283 0.120 1.00 13.69 192 PHE A C 1
ATOM 1382 O O . PHE A 1 192 ? 35.277 62.092 0.858 1.00 12.45 192 PHE A O 1
ATOM 1390 N N . ASP A 1 193 ? 33.444 61.260 -0.114 1.00 14.97 193 ASP A N 1
ATOM 1391 C CA . ASP A 1 193 ? 32.503 62.020 0.758 1.00 15.65 193 ASP A CA 1
ATOM 1392 C C . ASP A 1 193 ? 32.220 61.253 2.019 1.00 14.66 193 ASP A C 1
ATOM 1393 O O . ASP A 1 193 ? 31.791 60.067 2.050 1.00 16.62 193 ASP A O 1
ATOM 1398 N N . LEU A 1 194 ? 32.510 61.932 3.144 1.00 13.54 194 LEU A N 1
ATOM 1399 C CA A LEU A 1 194 ? 32.291 61.383 4.471 0.50 20.71 194 LEU A CA 1
ATOM 1400 C CA B LEU A 1 194 ? 32.292 61.312 4.449 0.50 18.35 194 LEU A CA 1
ATOM 1401 C C . LEU A 1 194 ? 30.834 61.413 4.903 1.00 29.17 194 LEU A C 1
ATOM 1402 O O . LEU A 1 194 ? 30.405 60.625 5.778 1.00 42.79 194 LEU A O 1
#

Nearest PDB structures (foldseek):
  4nxy-assembly1_A  TM=1.006E+00  e=1.376E-38  Streptomyces lividans TK24
  4u5y-assembly1_A  TM=9.843E-01  e=6.112E-33  Streptomyces lividans TK24
  4ava-assembly1_A  TM=7.452E-01  e=8.265E-13  Mycobacterium tuberculosis H37Rv
  3dr8-assembly1_B  TM=7.830E-01  e=1.445E-09  unclassified
  1yvo-assembly1_A  TM=7.982E-01  e=1.852E-08  Pseudomonas aeruginosa PAO1

Sequence (176 aa):
EYYPAHWEADVVLRDGGTARVRPITVDDAERLVSFYEQVSDESKYYRFFAPYPRLSAKDVHRFTHHDFVDRVGLAATIGGEFIATVRYDRIGAGGTPATAPADEAEVVAFLVQDAHQGRGVASALLEHIAAVVARERGIRRFAAEVLPANNKMIKVFMDAGYTQKRSFEDGVVRLEFDLL

Radius of gyration: 15.19 Å; Cα contacts (8 Å, |Δi|>4): 330; chains: 1; bounding box: 33×40×39 Å

B-factor: mean 16.15, std 9.4, range [2.0, 95.7]

CATH classification: 3.40.630.30

Secondary structure (DSSP, 8-state):
---GGG-EEEE-TTS-EEEEEE--GGGHHHHHHHHHTS-HHHHHHHHSS--SS--HHHHHHHH---SSSEEEEEEEETTEEEEEEEEEEE-TTSSB--TT--EEEEEEEE-GGGTTSSHHHHHHHHHHHHHHHTT--EEEEEE-TT-HHHHHHHHHTT-EEE--SSTT-EEEEEE-

Solvent-accessible surface area: 9264 Å² total; per-residue (Å²): 188,54,36,82,117,4,71,35,90,26,110,9,176,97,50,27,80,2,97,0,50,0,0,36,87,106,1,34,150,81,6,70,49,6,9,139,127,6,40,102,103,17,9,91,44,52,47,82,52,115,43,68,193,26,49,89,162,15,27,102,103,11,3,70,26,80,8,65,27,53,0,0,0,0,2,9,58,81,43,91,2,6,0,10,0,12,0,40,4,24,17,125,69,46,86,124,23,92,60,132,29,50,59,0,66,8,25,20,13,6,12,56,92,40,72,73,44,10,5,10,50,22,1,5,133,24,0,5,49,4,0,115,89,63,43,3,171,87,0,3,2,70,6,18,75,70,15,98,156,34,21,123,39,8,86,102,34,47,10,74,102,96,184,32,162,97,148,49,16,22,54,0,24,43,96,51